Protein AF-0000000082640840 (afdb_homodimer)

Solvent-accessible surface area (backbone atoms only — not comparable to full-atom values): 5961 Å² total; per-residue (Å²): 129,78,68,73,78,62,64,50,73,48,48,26,43,86,88,34,68,31,76,83,71,36,53,76,47,76,53,81,56,31,34,36,43,34,37,57,66,65,51,77,84,67,39,42,60,32,39,38,44,67,86,128,78,67,74,78,61,63,48,74,47,48,27,44,87,88,34,67,32,75,83,70,36,51,74,46,76,54,82,55,32,34,37,44,35,36,58,66,65,49,77,84,68,40,42,59,33,40,38,43,68,86

Organism: Casuarius casuarius (NCBI:txid8787)

Secondary structure (DSSP, 8-state):
----PPPPEEEEETTEE-BTTBEEEE-SSEEEEEEET--GGG-EEEEEEE-/----PPPPEEEEETTEE-BTTBEEEE-SSEEEEEEET--GGG-EEEEEEE-

Structure (mmCIF, N/CA/C/O backbone):
data_AF-0000000082640840-model_v1
#
loop_
_entity.id
_entity.type
_entity.pdbx_description
1 polymer 'TITIN protein'
#
loop_
_atom_site.group_PDB
_atom_site.id
_atom_site.type_symbol
_atom_site.label_atom_id
_atom_site.label_alt_id
_atom_site.label_comp_id
_atom_site.label_asym_id
_atom_site.label_entity_id
_atom_site.label_seq_id
_atom_site.pdbx_PDB_ins_code
_atom_site.Cartn_x
_atom_site.Cartn_y
_atom_site.Cartn_z
_atom_site.occupancy
_atom_site.B_iso_or_equiv
_atom_site.auth_seq_id
_atom_site.auth_comp_id
_atom_site.auth_asym_id
_atom_site.auth_atom_id
_atom_site.pdbx_PDB_model_num
ATOM 1 N N . ILE A 1 1 ? 12.883 25.391 13.805 1 47.84 1 ILE A N 1
ATOM 2 C CA . ILE A 1 1 ? 11.562 24.953 13.344 1 47.84 1 ILE A CA 1
ATOM 3 C C . ILE A 1 1 ? 11.469 23.438 13.398 1 47.84 1 ILE A C 1
ATOM 5 O O . ILE A 1 1 ? 12.195 22.734 12.688 1 47.84 1 ILE A O 1
ATOM 9 N N . LYS A 1 2 ? 11.336 22.906 14.508 1 50.75 2 LYS A N 1
ATOM 10 C CA . LYS A 1 2 ? 11.273 21.453 14.656 1 50.75 2 LYS A CA 1
ATOM 11 C C . LYS A 1 2 ? 10.133 20.859 13.82 1 50.75 2 LYS A C 1
ATOM 13 O O . LYS A 1 2 ? 8.969 21.188 14.039 1 50.75 2 LYS A O 1
ATOM 18 N N . GLY A 1 3 ? 10.406 20.625 12.688 1 57.28 3 GLY A N 1
ATOM 19 C CA . GLY A 1 3 ? 9.312 20.156 11.844 1 57.28 3 GLY A CA 1
ATOM 20 C C . GLY A 1 3 ? 8.453 19.109 12.516 1 57.28 3 GLY A C 1
ATOM 21 O O . GLY A 1 3 ? 8.852 18.516 13.523 1 57.28 3 GLY A O 1
ATOM 22 N N . ARG A 1 4 ? 7.23 19.391 12.719 1 70.38 4 ARG A N 1
ATOM 23 C CA . ARG A 1 4 ? 6.312 18.406 13.289 1 70.38 4 ARG A CA 1
ATOM 24 C C . ARG A 1 4 ? 6.699 17 12.875 1 70.38 4 ARG A C 1
ATOM 26 O O . ARG A 1 4 ? 7.102 16.766 11.734 1 70.38 4 ARG A O 1
ATOM 33 N N . PRO A 1 5 ? 6.828 16.281 13.891 1 78.94 5 PRO A N 1
ATOM 34 C CA . PRO A 1 5 ? 7.137 14.891 13.586 1 78.94 5 PRO A CA 1
ATOM 35 C C . PRO A 1 5 ? 6.219 14.305 12.516 1 78.94 5 PRO A C 1
ATOM 37 O O . PRO A 1 5 ? 5.062 14.719 12.391 1 78.94 5 PRO A O 1
ATOM 40 N N . THR A 1 6 ? 6.723 13.5 11.547 1 83.38 6 THR A N 1
ATOM 41 C CA . THR A 1 6 ? 5.969 12.766 10.539 1 83.38 6 THR A CA 1
ATOM 42 C C . THR A 1 6 ? 4.957 11.828 11.188 1 83.38 6 THR A C 1
ATOM 44 O O . THR A 1 6 ? 5.273 11.148 12.172 1 83.38 6 THR A O 1
ATOM 47 N N . PRO A 1 7 ? 3.697 11.914 10.844 1 89.5 7 PRO A N 1
ATOM 48 C CA . PRO A 1 7 ? 2.701 10.992 11.398 1 89.5 7 PRO A CA 1
ATOM 49 C C . PRO A 1 7 ? 3.143 9.531 11.328 1 89.5 7 PRO A C 1
ATOM 51 O O . PRO A 1 7 ? 3.904 9.156 10.43 1 89.5 7 PRO A O 1
ATOM 54 N N . GLU A 1 8 ? 2.734 8.773 12.305 1 93.81 8 GLU A N 1
ATOM 55 C CA . GLU A 1 8 ? 2.979 7.34 12.273 1 93.81 8 GLU A CA 1
ATOM 56 C C . GLU A 1 8 ? 2.072 6.648 11.258 1 93.81 8 GLU A C 1
ATOM 58 O O . GLU A 1 8 ? 0.864 6.891 11.234 1 93.81 8 GLU A O 1
ATOM 63 N N . VAL A 1 9 ? 2.664 5.863 10.375 1 97 9 VAL A N 1
ATOM 64 C CA . VAL A 1 9 ? 1.932 5.141 9.336 1 97 9 VAL A CA 1
ATOM 65 C C . VAL A 1 9 ? 1.862 3.658 9.695 1 97 9 VAL A C 1
ATOM 67 O O . VAL A 1 9 ? 2.871 3.057 10.07 1 97 9 VAL A O 1
ATOM 70 N N . THR A 1 10 ? 0.675 3.061 9.617 1 97.31 10 THR A N 1
ATOM 71 C CA . THR A 1 10 ? 0.482 1.625 9.797 1 97.31 10 THR A CA 1
ATOM 72 C C . THR A 1 10 ? -0.383 1.056 8.672 1 97.31 10 THR A C 1
ATOM 74 O O . THR A 1 10 ? -1.156 1.783 8.047 1 97.31 10 THR A O 1
ATOM 77 N N . TRP A 1 11 ? -0.198 -0.215 8.414 1 98.25 11 TRP A N 1
ATOM 78 C CA . TRP A 1 11 ? -0.96 -0.926 7.395 1 98.25 11 TRP A CA 1
ATOM 79 C C . TRP A 1 11 ? -1.532 -2.227 7.949 1 98.25 11 TRP A C 1
ATOM 81 O O . TRP A 1 11 ? -0.86 -2.936 8.703 1 98.25 11 TRP A O 1
ATOM 91 N N . THR A 1 12 ? -2.717 -2.533 7.5 1 98.62 12 THR A N 1
ATOM 92 C CA . THR A 1 12 ? -3.293 -3.85 7.754 1 98.62 12 THR A CA 1
ATOM 93 C C . THR A 1 12 ? -3.832 -4.461 6.461 1 98.62 12 THR A C 1
ATOM 95 O O . THR A 1 12 ? -4.188 -3.74 5.527 1 98.62 12 THR A O 1
ATOM 98 N N . LYS A 1 13 ? -3.803 -5.707 6.387 1 98.06 13 LYS A N 1
ATOM 99 C CA . LYS A 1 13 ? -4.516 -6.551 5.43 1 98.06 13 LYS A CA 1
ATOM 100 C C . LYS A 1 13 ? -5.352 -7.605 6.145 1 98.06 13 LYS A C 1
ATOM 10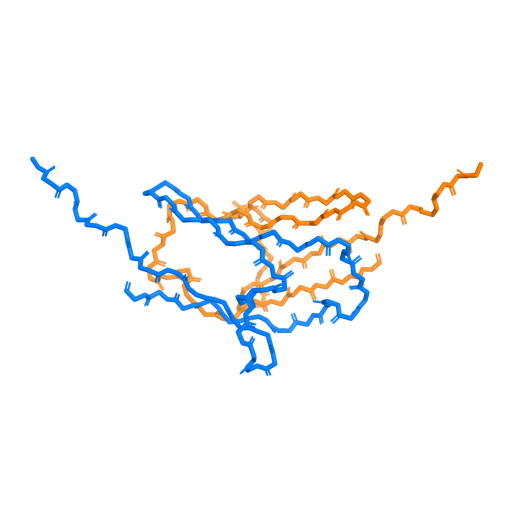2 O O . LYS A 1 13 ? -4.852 -8.312 7.027 1 98.06 13 LYS A O 1
ATOM 107 N N . ASP A 1 14 ? -6.617 -7.668 5.758 1 97 14 ASP A N 1
ATOM 108 C CA . ASP A 1 14 ? -7.543 -8.578 6.426 1 97 14 ASP A CA 1
ATOM 109 C C . ASP A 1 14 ? -7.527 -8.367 7.938 1 97 14 ASP A C 1
ATOM 111 O O . ASP A 1 14 ? -7.488 -9.336 8.703 1 97 14 ASP A O 1
ATOM 115 N N . ASP A 1 15 ? -7.438 -7.176 8.305 1 97 15 ASP A N 1
ATOM 116 C CA . ASP A 1 15 ? -7.484 -6.738 9.695 1 97 15 ASP A CA 1
ATOM 117 C C . ASP A 1 15 ? -6.266 -7.234 10.477 1 97 15 AS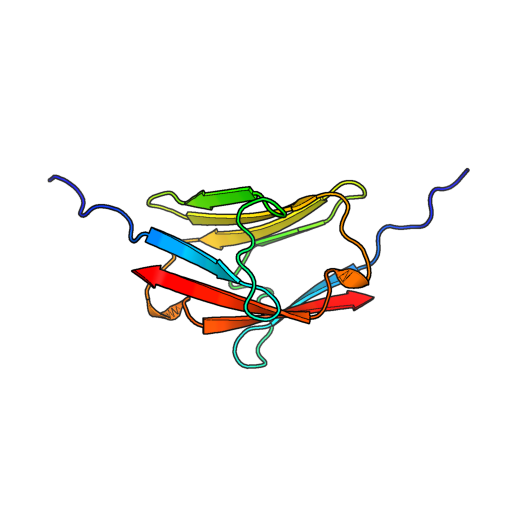P A C 1
ATOM 119 O O . ASP A 1 15 ? -6.266 -7.242 11.703 1 97 15 ASP A O 1
ATOM 123 N N . VAL A 1 16 ? -5.27 -7.695 9.75 1 97.69 16 VAL A N 1
ATOM 124 C CA . VAL A 1 16 ? -4.023 -8.156 10.359 1 97.69 16 VAL A CA 1
ATOM 125 C C . VAL A 1 16 ? -2.893 -7.191 10 1 97.69 16 VAL A C 1
ATOM 127 O O . VAL A 1 16 ? -2.74 -6.801 8.844 1 97.69 16 VAL A O 1
ATOM 130 N N . SER A 1 17 ? -2.09 -6.863 11.062 1 98.06 17 SER A N 1
ATOM 131 C CA . SER A 1 17 ? -0.959 -5.965 10.867 1 98.06 17 SER A CA 1
ATOM 132 C C . SER A 1 17 ? 0.026 -6.531 9.852 1 98.06 17 SER A C 1
ATOM 134 O O 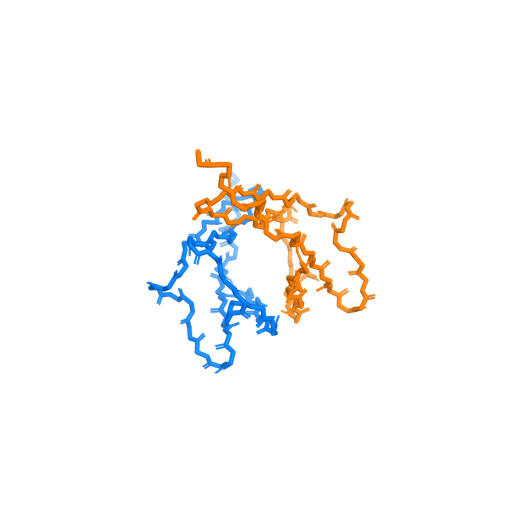. SER A 1 17 ? 0.327 -7.727 9.867 1 98.06 17 SER A O 1
ATOM 136 N N . LEU A 1 18 ? 0.523 -5.641 9.031 1 97.62 18 LEU A N 1
ATOM 137 C CA . LEU A 1 18 ? 1.509 -6.055 8.039 1 97.62 18 LEU A CA 1
ATOM 138 C C . LEU A 1 18 ? 2.92 -5.977 8.609 1 97.62 18 LEU A C 1
ATOM 140 O O . LEU A 1 18 ? 3.887 -6.344 7.934 1 97.62 18 LEU A O 1
ATOM 144 N N . LYS A 1 19 ? 2.787 -5.539 9.859 1 92.12 19 LYS A N 1
ATOM 145 C CA . LYS A 1 19 ? 4.078 -5.539 10.539 1 92.12 19 LYS A CA 1
ATOM 146 C C . LYS A 1 19 ? 4.676 -6.941 10.586 1 92.12 19 LYS A C 1
ATOM 148 O O . LYS A 1 19 ? 4.02 -7.891 11.023 1 92.12 19 LYS A O 1
ATOM 153 N N . GLY A 1 20 ? 5.641 -7.352 9.906 1 91.62 20 GLY A N 1
ATOM 154 C CA . GLY A 1 20 ? 6.25 -8.672 9.859 1 91.62 20 GLY A CA 1
ATOM 155 C C . GLY A 1 20 ? 6.156 -9.32 8.492 1 91.62 20 GLY A C 1
ATOM 156 O O . GLY A 1 20 ? 6.934 -10.219 8.172 1 91.62 20 GLY A O 1
ATOM 157 N N . ARG A 1 21 ? 5.121 -8.992 7.805 1 94.94 21 ARG A N 1
ATOM 158 C CA . ARG A 1 21 ? 4.938 -9.547 6.465 1 94.94 21 ARG A CA 1
ATOM 159 C C . ARG A 1 21 ? 5.527 -8.617 5.406 1 94.94 21 ARG A C 1
ATOM 161 O O . ARG A 1 21 ? 6.051 -9.086 4.391 1 94.94 21 ARG A O 1
ATOM 168 N N . ALA A 1 22 ? 5.395 -7.297 5.766 1 97.62 22 ALA A N 1
ATOM 169 C CA . ALA A 1 22 ? 5.832 -6.277 4.812 1 97.62 22 ALA A CA 1
ATOM 170 C C . ALA A 1 22 ? 6.754 -5.262 5.48 1 97.62 22 ALA A C 1
ATOM 172 O O . ALA A 1 22 ? 6.711 -5.082 6.699 1 97.62 22 ALA A O 1
ATOM 173 N N . SER A 1 23 ? 7.617 -4.66 4.688 1 97.44 23 SER A N 1
ATOM 174 C CA . SER A 1 23 ? 8.422 -3.541 5.164 1 97.44 23 SER A CA 1
ATOM 175 C C . SER A 1 23 ? 7.711 -2.213 4.953 1 97.44 23 SER A C 1
ATOM 177 O O . SER A 1 23 ? 7.172 -1.957 3.873 1 97.44 23 SER A O 1
ATOM 179 N N . ILE A 1 24 ? 7.695 -1.44 5.984 1 97.5 24 ILE A N 1
ATOM 180 C CA . ILE A 1 24 ? 7.102 -0.11 5.953 1 97.5 24 ILE A CA 1
ATOM 181 C C . ILE A 1 24 ? 8.156 0.936 6.309 1 97.5 24 ILE A C 1
ATOM 183 O O . ILE A 1 24 ? 8.844 0.811 7.324 1 97.5 24 ILE A O 1
ATOM 187 N N . GLU A 1 25 ? 8.312 1.861 5.406 1 96 25 GLU A N 1
ATOM 188 C CA . GLU A 1 25 ? 9.203 2.99 5.668 1 96 25 GLU A CA 1
ATOM 189 C C . GLU A 1 25 ? 8.453 4.316 5.562 1 96 25 GLU A C 1
ATOM 191 O O . GLU A 1 25 ? 7.684 4.527 4.621 1 96 25 GLU A O 1
ATOM 196 N N . ASN A 1 26 ? 8.68 5.133 6.555 1 95.38 26 ASN A N 1
ATOM 197 C CA . ASN A 1 26 ? 8.039 6.441 6.574 1 95.38 26 ASN A CA 1
ATOM 198 C C . ASN A 1 26 ? 9.039 7.555 6.863 1 95.38 26 ASN A C 1
ATOM 200 O O . ASN A 1 26 ? 9.82 7.461 7.812 1 95.38 26 ASN A O 1
ATOM 204 N N . THR A 1 27 ? 9.062 8.492 5.992 1 94.62 27 THR A N 1
ATOM 205 C CA . THR A 1 27 ? 9.875 9.695 6.188 1 94.62 27 THR A CA 1
ATOM 206 C C . THR A 1 27 ? 9.016 10.945 6.105 1 94.62 27 THR A C 1
ATOM 208 O O . THR A 1 27 ? 7.789 10.859 5.984 1 94.62 27 THR A O 1
ATOM 211 N N . ASP A 1 28 ? 9.586 12.078 6.238 1 92.31 28 ASP A N 1
ATOM 212 C CA . ASP A 1 28 ? 8.867 13.336 6.094 1 92.31 28 ASP A CA 1
ATOM 213 C C . ASP A 1 28 ? 8.383 13.531 4.66 1 92.31 28 ASP A C 1
ATOM 215 O O . ASP A 1 28 ? 7.438 14.281 4.414 1 92.31 28 ASP A O 1
ATOM 219 N N . SER A 1 29 ? 9.008 12.867 3.723 1 94.38 29 SER A N 1
ATOM 220 C CA . SER A 1 29 ? 8.742 13.156 2.318 1 94.38 29 SER A CA 1
ATOM 221 C C . SER A 1 29 ? 7.906 12.055 1.674 1 94.38 29 SER A C 1
ATOM 223 O O . SER A 1 29 ? 7.188 12.305 0.703 1 94.38 29 SER A O 1
ATOM 225 N N . PHE A 1 30 ? 8.062 10.836 2.229 1 96.06 30 PHE A N 1
ATOM 226 C CA . PHE A 1 30 ? 7.312 9.758 1.604 1 96.06 30 PHE A CA 1
ATOM 227 C C . PHE A 1 30 ? 7.059 8.625 2.598 1 96.06 30 PHE A C 1
ATOM 229 O O . PHE A 1 30 ? 7.691 8.57 3.654 1 96.06 30 PHE A O 1
ATOM 236 N N . THR A 1 31 ? 6.125 7.781 2.305 1 96.75 31 THR A N 1
ATOM 237 C CA . THR A 1 31 ? 5.953 6.469 2.92 1 96.75 31 THR A CA 1
ATOM 238 C C . THR A 1 31 ? 6.004 5.367 1.866 1 96.75 31 THR A C 1
ATOM 240 O O . THR A 1 31 ? 5.566 5.562 0.731 1 96.75 31 THR A O 1
ATOM 243 N N . LEU A 1 32 ? 6.578 4.219 2.242 1 97.69 32 LEU A N 1
ATOM 244 C CA . LEU A 1 32 ? 6.656 3.096 1.316 1 97.69 32 LEU A CA 1
ATOM 245 C C . LEU A 1 32 ? 6.164 1.812 1.979 1 97.69 32 LEU A C 1
ATOM 247 O O . LEU A 1 32 ? 6.438 1.573 3.158 1 97.69 32 LEU A O 1
ATOM 251 N N . LEU A 1 33 ? 5.398 1.082 1.164 1 98.56 33 LEU A N 1
ATOM 252 C CA . LEU A 1 33 ? 5.008 -0.29 1.473 1 98.56 33 LEU A CA 1
ATOM 253 C C . LEU A 1 33 ? 5.695 -1.275 0.535 1 98.56 33 LEU A C 1
ATOM 255 O O . LEU A 1 33 ? 5.543 -1.189 -0.685 1 98.56 33 LEU A O 1
ATOM 259 N N . ILE A 1 34 ? 6.531 -2.16 1.146 1 98.38 34 ILE A N 1
ATOM 260 C CA . ILE A 1 34 ? 7.242 -3.168 0.367 1 98.38 34 ILE A CA 1
ATOM 261 C C . ILE A 1 34 ? 6.695 -4.555 0.696 1 98.38 34 ILE A C 1
ATOM 263 O O . ILE A 1 34 ? 6.781 -5.008 1.84 1 98.38 34 ILE A O 1
ATOM 267 N N . VAL A 1 35 ? 6.105 -5.188 -0.266 1 97.94 35 VAL A N 1
ATOM 268 C CA . VAL A 1 35 ? 5.68 -6.574 -0.128 1 97.94 35 VAL A CA 1
ATOM 269 C C . VAL A 1 35 ? 6.641 -7.492 -0.881 1 97.94 35 VAL A C 1
ATOM 271 O O . VAL A 1 35 ? 6.664 -7.5 -2.113 1 97.94 35 VAL A O 1
ATOM 274 N N . THR A 1 36 ? 7.395 -8.25 -0.169 1 96.69 36 THR A N 1
ATOM 275 C CA . THR A 1 36 ? 8.367 -9.156 -0.754 1 96.69 36 THR A CA 1
ATOM 276 C C . THR A 1 36 ? 7.703 -10.461 -1.188 1 96.69 36 THR A C 1
ATOM 278 O O . THR A 1 36 ? 6.719 -10.891 -0.582 1 96.69 36 THR A O 1
ATOM 281 N N . GLU A 1 37 ? 8.219 -11.117 -2.223 1 94.56 37 GLU A N 1
ATOM 282 C CA . GLU A 1 37 ? 7.684 -12.359 -2.768 1 94.56 37 GLU A CA 1
ATOM 283 C C . GLU A 1 37 ? 6.172 -12.266 -2.959 1 94.56 37 GLU A C 1
ATOM 285 O O . GLU A 1 37 ? 5.426 -13.133 -2.492 1 94.56 37 GLU A O 1
ATOM 290 N N . CYS A 1 38 ? 5.82 -11.281 -3.553 1 94.62 38 CYS A N 1
ATOM 291 C CA . CYS A 1 38 ? 4.414 -10.961 -3.758 1 94.62 38 CYS A CA 1
ATOM 292 C C . CYS A 1 38 ? 3.727 -12.023 -4.598 1 94.62 38 CYS A C 1
ATOM 294 O O . CYS A 1 38 ? 4.246 -12.43 -5.641 1 94.62 38 CYS A O 1
ATOM 296 N N . THR A 1 39 ? 2.592 -12.555 -4.184 1 93.88 39 THR A N 1
ATOM 297 C CA . THR A 1 39 ? 1.788 -13.57 -4.863 1 93.88 39 THR A CA 1
ATOM 298 C C . THR A 1 39 ? 0.323 -13.148 -4.918 1 93.88 39 THR A C 1
ATOM 300 O O . THR A 1 39 ? -0.041 -12.078 -4.422 1 93.88 39 THR A O 1
ATOM 303 N N . ARG A 1 40 ? -0.47 -14.023 -5.496 1 94 40 ARG A N 1
ATOM 304 C CA . ARG A 1 40 ? -1.9 -13.758 -5.613 1 94 40 ARG A CA 1
ATOM 305 C C . ARG A 1 40 ? -2.551 -13.641 -4.238 1 94 40 ARG A C 1
ATOM 307 O O . ARG A 1 40 ? -3.562 -12.961 -4.078 1 94 40 ARG A O 1
ATOM 314 N N . TYR A 1 41 ? -1.903 -14.203 -3.258 1 94.81 41 TYR A N 1
ATOM 315 C CA . TYR A 1 41 ? -2.455 -14.148 -1.909 1 94.81 41 TYR A CA 1
ATOM 316 C C . TYR A 1 41 ? -2.244 -12.773 -1.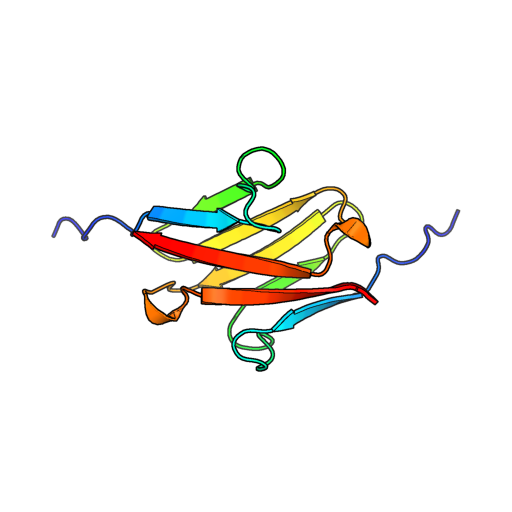288 1 94.81 41 TYR A C 1
ATOM 318 O O . TYR A 1 41 ? -2.877 -12.438 -0.287 1 94.81 41 TYR A O 1
ATOM 326 N N . ASP A 1 42 ? -1.385 -12.031 -1.947 1 96.94 42 ASP A N 1
ATOM 327 C CA . ASP A 1 42 ? -1.133 -10.68 -1.455 1 96.94 42 ASP A CA 1
ATOM 328 C C . ASP A 1 42 ? -2.139 -9.695 -2.035 1 96.94 42 ASP A C 1
ATOM 330 O O . ASP A 1 42 ? -2.264 -8.57 -1.544 1 96.94 42 ASP A O 1
ATOM 334 N N . ALA A 1 43 ? -2.889 -10.07 -3.078 1 97.56 43 ALA A N 1
ATOM 335 C CA . ALA A 1 43 ? -3.924 -9.195 -3.633 1 97.56 43 ALA A CA 1
ATOM 336 C C . 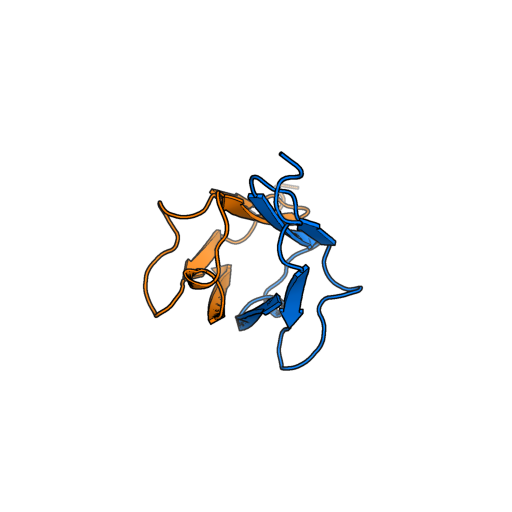ALA A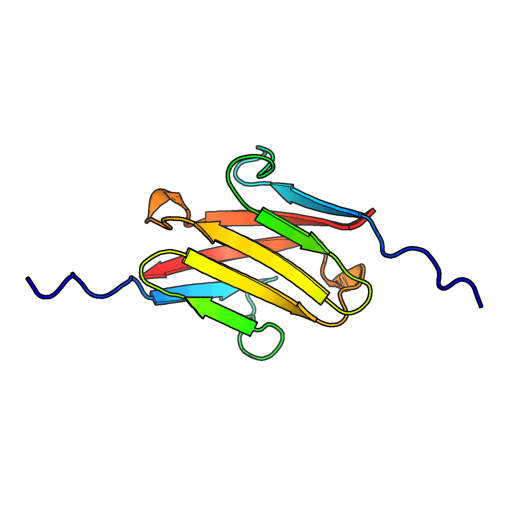 1 43 ? -5.059 -8.984 -2.635 1 97.56 43 ALA A C 1
ATOM 338 O O . ALA A 1 43 ? -5.316 -9.844 -1.789 1 97.56 43 ALA A O 1
ATOM 339 N N . GLY A 1 44 ? -5.629 -7.816 -2.727 1 98.06 44 GLY A N 1
ATOM 340 C CA . GLY A 1 44 ? -6.773 -7.562 -1.865 1 98.06 44 GLY A CA 1
ATOM 341 C C . GLY A 1 44 ? -6.738 -6.191 -1.218 1 98.06 44 GLY A C 1
ATOM 342 O O . GLY A 1 44 ? -6.129 -5.262 -1.75 1 98.06 44 GLY A O 1
ATOM 343 N N . LYS A 1 45 ? -7.488 -6.066 -0.066 1 98.81 45 LYS A N 1
ATOM 344 C CA . LYS A 1 45 ? -7.727 -4.789 0.598 1 98.81 45 LYS A CA 1
ATOM 345 C C . LYS A 1 45 ? -6.664 -4.512 1.659 1 98.81 45 LYS A C 1
ATOM 347 O O . LYS A 1 45 ? -6.406 -5.355 2.52 1 98.81 45 LYS A O 1
ATOM 352 N N . TYR A 1 46 ? -6.074 -3.418 1.584 1 98.62 46 TYR A N 1
ATOM 353 C CA . TYR A 1 46 ? -5.141 -2.875 2.566 1 98.62 46 TYR A CA 1
ATOM 354 C C . TYR A 1 46 ? -5.695 -1.602 3.197 1 98.62 46 TYR A C 1
ATOM 356 O O . TYR A 1 46 ? -6.289 -0.77 2.508 1 98.62 46 TYR A O 1
ATOM 364 N N . ILE A 1 47 ? -5.434 -1.391 4.52 1 98.81 47 ILE A N 1
ATOM 365 C CA . ILE A 1 47 ? -5.84 -0.163 5.191 1 98.81 47 ILE A CA 1
ATOM 366 C C . ILE A 1 47 ? -4.609 0.577 5.707 1 98.81 47 ILE A C 1
ATOM 368 O O . ILE A 1 47 ? -3.855 0.046 6.527 1 98.81 47 ILE A O 1
ATOM 372 N N . MET A 1 48 ? -4.375 1.775 5.203 1 98.44 48 MET A N 1
ATOM 373 C CA . MET A 1 48 ? -3.328 2.639 5.738 1 98.44 48 MET A CA 1
ATOM 374 C C . MET A 1 48 ? -3.891 3.596 6.781 1 98.44 48 MET A C 1
ATOM 376 O O . MET A 1 48 ? -4.883 4.285 6.527 1 98.44 48 MET A O 1
ATOM 380 N N . THR A 1 49 ? -3.303 3.604 7.922 1 98.12 49 THR A N 1
ATOM 381 C CA . THR A 1 49 ? -3.684 4.523 8.984 1 98.12 49 THR A CA 1
ATOM 382 C C . THR A 1 49 ? -2.539 5.484 9.305 1 98.12 49 THR A C 1
ATOM 384 O O . THR A 1 49 ? -1.378 5.074 9.359 1 98.12 49 THR A O 1
ATOM 387 N N . LEU A 1 50 ? -2.953 6.711 9.516 1 95.56 50 LEU A N 1
ATOM 388 C CA . LEU A 1 50 ? -2.01 7.734 9.945 1 95.56 50 LEU A CA 1
ATOM 389 C C . LEU A 1 50 ? -2.379 8.273 11.32 1 95.56 50 LEU A C 1
ATOM 391 O O . LEU A 1 50 ? -3.553 8.531 11.594 1 95.56 50 LEU A O 1
ATOM 395 N N . GLU A 1 51 ? -1.409 8.203 12.164 1 91 51 GLU A N 1
ATOM 396 C CA . GLU A 1 51 ? -1.617 8.758 13.5 1 91 51 GLU A CA 1
ATOM 397 C C . GLU A 1 51 ? -0.637 9.891 13.789 1 91 51 GLU A C 1
ATOM 399 O O . GLU A 1 51 ? 0.539 9.812 13.422 1 91 51 GLU A O 1
ATOM 404 N N . ILE B 1 1 ? 15.336 -20.875 -18.641 1 47.81 1 ILE B N 1
ATOM 405 C CA . ILE B 1 1 ? 14.156 -20.891 -17.781 1 47.81 1 ILE B CA 1
ATOM 406 C C . ILE B 1 1 ? 13.531 -19.5 -17.766 1 47.81 1 ILE B C 1
ATOM 408 O O . ILE B 1 1 ? 14.148 -18.531 -17.281 1 47.81 1 ILE B O 1
ATOM 412 N N . LYS B 1 2 ? 12.859 -19.141 -18.734 1 50.91 2 LYS B N 1
ATOM 413 C CA . LYS B 1 2 ? 12.25 -17.812 -18.812 1 50.91 2 LYS B CA 1
ATOM 414 C C . LYS B 1 2 ? 11.305 -17.578 -17.641 1 50.91 2 LYS B C 1
ATOM 416 O O . LYS B 1 2 ? 10.312 -18.297 -17.469 1 50.91 2 LYS B O 1
ATOM 421 N N . GLY B 1 3 ? 11.828 -17.203 -16.641 1 57.47 3 GLY B N 1
ATOM 422 C CA . GLY B 1 3 ? 10.961 -17.062 -15.477 1 57.47 3 GLY B CA 1
ATOM 423 C C . GLY B 1 3 ? 9.641 -16.391 -15.789 1 57.47 3 GLY B C 1
ATOM 424 O O . GLY B 1 3 ? 9.492 -15.742 -16.828 1 57.47 3 GLY B O 1
ATOM 425 N N . ARG B 1 4 ? 8.57 -17.078 -15.648 1 71.12 4 ARG B N 1
ATOM 426 C CA . ARG B 1 4 ? 7.25 -16.484 -15.844 1 71.12 4 ARG B CA 1
ATOM 427 C C . ARG B 1 4 ? 7.266 -15 -15.484 1 71.12 4 ARG B C 1
ATOM 429 O O . ARG B 1 4 ? 7.914 -14.594 -14.508 1 71.12 4 ARG B O 1
ATOM 436 N N . PRO B 1 5 ? 6.844 -14.336 -16.438 1 79.62 5 PRO B N 1
ATOM 437 C CA . PRO B 1 5 ? 6.77 -12.906 -16.156 1 79.62 5 PRO B CA 1
ATOM 438 C C . PRO B 1 5 ? 6.098 -12.602 -14.812 1 79.62 5 PRO B C 1
ATOM 440 O O . PRO B 1 5 ? 5.227 -13.352 -14.367 1 79.62 5 PRO B O 1
ATOM 443 N N . THR B 1 6 ? 6.59 -11.648 -14 1 83.5 6 THR B N 1
ATOM 444 C CA . THR B 1 6 ? 5.996 -11.148 -12.766 1 83.5 6 THR B CA 1
ATOM 445 C C . THR B 1 6 ? 4.594 -10.602 -13.023 1 83.5 6 THR B C 1
ATOM 447 O O . THR B 1 6 ? 4.371 -9.891 -14 1 83.5 6 THR B O 1
ATOM 450 N N . PRO B 1 7 ? 3.584 -11.078 -12.328 1 89.38 7 PRO B N 1
ATOM 451 C CA . PRO B 1 7 ? 2.23 -10.539 -12.492 1 89.38 7 PRO B CA 1
ATOM 452 C C . PRO B 1 7 ? 2.193 -9.016 -12.461 1 89.38 7 PRO B C 1
ATOM 454 O O . PRO B 1 7 ? 3.045 -8.383 -11.828 1 89.38 7 PRO B O 1
ATOM 457 N N . GLU B 1 8 ? 1.28 -8.477 -13.203 1 93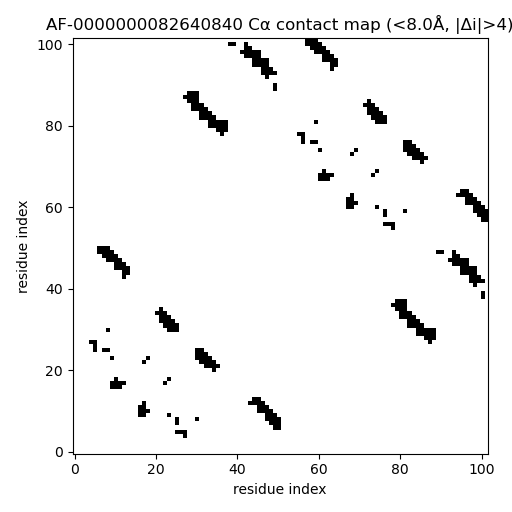.88 8 GLU B N 1
ATOM 458 C CA . GLU B 1 8 ? 1.066 -7.035 -13.164 1 93.88 8 GLU B CA 1
ATOM 459 C C . GLU B 1 8 ? 0.371 -6.621 -11.867 1 93.88 8 GLU B C 1
ATOM 461 O O . GLU B 1 8 ? -0.637 -7.215 -11.477 1 93.88 8 GLU B O 1
ATOM 466 N N . VAL B 1 9 ? 0.945 -5.672 -11.172 1 97.06 9 VAL B N 1
ATOM 467 C CA . VAL B 1 9 ? 0.396 -5.16 -9.914 1 97.06 9 VAL B CA 1
ATOM 468 C C . VAL B 1 9 ? -0.229 -3.787 -10.148 1 97.06 9 VAL B C 1
ATOM 470 O O . VAL B 1 9 ? 0.376 -2.922 -10.789 1 97.06 9 VAL B O 1
ATOM 473 N N . THR B 1 10 ? -1.449 -3.574 -9.672 1 97.38 10 THR B N 1
ATOM 474 C CA . THR B 1 10 ? -2.115 -2.275 -9.695 1 97.38 10 THR B CA 1
ATOM 475 C C . THR B 1 10 ? -2.713 -1.942 -8.336 1 97.38 10 THR B C 1
ATOM 477 O O . THR B 1 10 ? -2.99 -2.84 -7.535 1 97.38 10 THR B O 1
ATOM 480 N N . TRP B 1 11 ? -2.85 -0.668 -8.078 1 98.25 11 TRP B N 1
ATOM 481 C CA . TRP B 1 11 ? -3.432 -0.172 -6.836 1 98.25 11 TRP B CA 1
ATOM 482 C C . TRP B 1 11 ? -4.516 0.863 -7.117 1 98.25 11 TRP B C 1
ATOM 484 O O . TRP B 1 11 ? -4.363 1.704 -8.008 1 98.25 11 TRP B O 1
ATOM 494 N N . THR B 1 12 ? -5.531 0.822 -6.316 1 98.69 12 THR B N 1
ATOM 495 C CA . THR B 1 12 ? -6.531 1.883 -6.312 1 98.69 12 THR B CA 1
ATOM 496 C C . THR B 1 12 ? -6.812 2.357 -4.891 1 98.69 12 THR B C 1
ATOM 498 O O . THR B 1 12 ? -6.617 1.608 -3.93 1 98.69 12 THR B O 1
ATOM 501 N N . LYS B 1 13 ? -7.145 3.551 -4.758 1 98.19 13 LYS B N 1
ATOM 502 C CA . LYS B 1 13 ? -7.754 4.172 -3.586 1 98.19 13 LYS B CA 1
ATOM 503 C C . LYS B 1 13 ? -9.055 4.879 -3.951 1 98.19 13 LYS B C 1
ATOM 505 O O . LYS B 1 13 ? -9.094 5.66 -4.906 1 98.19 13 LYS B O 1
ATOM 510 N N . ASP B 1 14 ? -10.109 4.566 -3.182 1 97.12 14 ASP B N 1
ATOM 511 C CA . ASP B 1 14 ? -11.43 5.109 -3.477 1 97.12 14 ASP B CA 1
ATOM 512 C C . ASP B 1 14 ? -11.812 4.852 -4.934 1 97.12 14 ASP B C 1
ATOM 514 O O . ASP B 1 14 ? -12.32 5.746 -5.613 1 97.12 14 ASP B O 1
ATOM 518 N N . ASP B 1 15 ? -11.461 3.736 -5.395 1 97.19 15 ASP B N 1
ATOM 519 C CA . ASP B 1 15 ? -11.797 3.242 -6.727 1 97.19 15 ASP B CA 1
ATOM 520 C C . ASP B 1 15 ? -11.086 4.059 -7.805 1 97.19 15 ASP B C 1
ATOM 522 O O . ASP B 1 15 ? -11.477 4.012 -8.977 1 97.19 15 ASP B O 1
ATOM 526 N N . VAL B 1 16 ? -10.117 4.828 -7.395 1 97.81 16 VAL B N 1
ATOM 527 C CA . VAL B 1 16 ? -9.328 5.625 -8.328 1 97.81 16 VAL B CA 1
ATOM 528 C C . VAL B 1 16 ? -7.902 5.078 -8.398 1 97.81 16 VAL B C 1
ATOM 530 O O . VAL B 1 16 ? -7.281 4.809 -7.363 1 97.81 16 VAL B O 1
ATOM 533 N N . SER B 1 17 ? -7.41 4.953 -9.68 1 98.19 17 SER B N 1
ATOM 534 C CA . SER B 1 17 ? -6.051 4.457 -9.891 1 98.19 17 SER B CA 1
ATOM 535 C C . SER B 1 17 ? -5.023 5.352 -9.203 1 98.19 17 SER B C 1
ATOM 537 O O . SER B 1 17 ? -5.129 6.578 -9.258 1 98.19 17 SER B O 1
ATOM 539 N N . LEU B 1 18 ? -4.051 4.691 -8.633 1 97.75 18 LEU B N 1
ATOM 540 C CA . LEU B 1 18 ? -2.986 5.438 -7.973 1 97.75 18 LEU B CA 1
ATOM 541 C C . LEU B 1 18 ? -1.869 5.773 -8.953 1 97.75 18 LEU B C 1
ATOM 543 O O . LEU B 1 18 ? -0.901 6.445 -8.594 1 97.75 18 LEU B O 1
ATOM 547 N N . LYS B 1 19 ? -2.266 5.266 -10.133 1 92.38 19 LYS B N 1
ATOM 548 C CA . LYS B 1 19 ? -1.317 5.641 -11.18 1 92.38 19 LYS B CA 1
ATOM 549 C C . LYS B 1 19 ? -1.225 7.156 -11.328 1 92.38 19 LYS B C 1
ATOM 551 O O . LYS B 1 19 ? -2.242 7.832 -11.492 1 92.38 19 LYS B O 1
ATOM 556 N N . GLY B 1 20 ? -0.299 7.883 -10.938 1 92 20 GLY B N 1
ATOM 557 C CA . GLY B 1 20 ? -0.148 9.328 -11 1 92 20 GLY B CA 1
ATOM 558 C C . GLY B 1 20 ? 0.004 9.969 -9.633 1 92 20 GLY B C 1
ATOM 559 O O . GLY B 1 20 ? 0.517 11.086 -9.523 1 92 20 GLY B O 1
ATOM 560 N N . ARG B 1 21 ? -0.584 9.367 -8.688 1 95.38 21 ARG B N 1
ATOM 561 C CA . ARG B 1 21 ? -0.496 9.891 -7.328 1 95.38 21 ARG B CA 1
ATOM 562 C C . ARG B 1 21 ? 0.652 9.234 -6.566 1 95.38 21 ARG B C 1
ATOM 564 O O . ARG B 1 21 ? 1.303 9.883 -5.742 1 95.38 21 ARG B O 1
ATOM 571 N N . ALA B 1 22 ? 0.833 7.914 -6.941 1 97.69 22 ALA B N 1
ATOM 572 C CA . ALA B 1 22 ? 1.838 7.125 -6.234 1 97.69 22 ALA B CA 1
ATOM 573 C C . ALA B 1 22 ? 2.766 6.41 -7.211 1 97.69 22 ALA B C 1
ATOM 575 O O . ALA B 1 22 ? 2.398 6.176 -8.367 1 97.69 22 ALA B O 1
ATOM 576 N N . SER B 1 23 ? 3.98 6.137 -6.766 1 97.56 23 SER B N 1
ATOM 577 C CA . SER B 1 23 ? 4.895 5.297 -7.531 1 97.56 23 SER B CA 1
ATOM 578 C C . SER B 1 23 ? 4.723 3.822 -7.176 1 97.56 23 SER B C 1
ATOM 580 O O . SER B 1 23 ? 4.66 3.467 -6 1 97.56 23 SER B O 1
ATOM 582 N N . ILE B 1 24 ? 4.609 3.041 -8.203 1 97.56 24 ILE B N 1
ATOM 583 C CA . ILE B 1 24 ? 4.484 1.595 -8.055 1 97.56 24 ILE B CA 1
ATOM 584 C C . ILE B 1 24 ? 5.633 0.901 -8.781 1 97.56 24 ILE B C 1
ATOM 586 O O . ILE B 1 24 ? 5.898 1.186 -9.953 1 97.56 24 ILE B O 1
ATOM 590 N N . GLU B 1 25 ? 6.34 0.114 -8.016 1 96 25 GLU B N 1
ATOM 591 C CA . GLU B 1 25 ? 7.398 -0.7 -8.602 1 96 25 GLU B CA 1
ATOM 592 C C . GLU B 1 25 ? 7.18 -2.184 -8.32 1 96 25 GLU B C 1
ATOM 594 O O . GLU B 1 25 ? 6.855 -2.564 -7.195 1 96 25 GLU B O 1
ATOM 599 N N . ASN B 1 26 ? 7.312 -2.947 -9.383 1 95.31 26 ASN B N 1
ATOM 600 C CA . ASN B 1 26 ? 7.145 -4.391 -9.25 1 95.31 26 ASN B CA 1
ATOM 601 C C . ASN B 1 26 ? 8.305 -5.148 -9.891 1 95.31 26 ASN B C 1
ATOM 603 O O . ASN B 1 26 ? 8.68 -4.867 -11.031 1 95.31 26 ASN B O 1
ATOM 607 N N . THR B 1 27 ? 8.891 -5.996 -9.102 1 94.56 27 THR B N 1
ATOM 608 C CA . THR B 1 27 ? 9.922 -6.891 -9.609 1 94.56 27 THR B CA 1
ATOM 609 C C . THR B 1 27 ? 9.555 -8.344 -9.328 1 94.56 27 THR B C 1
ATOM 611 O O . THR B 1 27 ? 8.461 -8.633 -8.852 1 94.56 27 THR B O 1
ATOM 614 N N . ASP B 1 28 ? 10.367 -9.242 -9.695 1 92.25 28 ASP B N 1
ATOM 615 C CA . ASP B 1 28 ? 10.133 -10.656 -9.406 1 92.25 28 ASP B CA 1
ATOM 616 C C . ASP B 1 28 ? 10.195 -10.93 -7.906 1 92.25 28 ASP B C 1
ATOM 618 O O . ASP B 1 28 ? 9.641 -11.914 -7.422 1 92.25 28 ASP B O 1
ATOM 622 N N . SER B 1 29 ? 10.852 -10.078 -7.172 1 94.25 29 SER B N 1
ATOM 623 C CA . SER B 1 29 ? 11.133 -10.375 -5.77 1 94.25 29 SER B CA 1
ATOM 624 C C . SER B 1 29 ? 10.242 -9.547 -4.844 1 94.25 29 SER B C 1
ATOM 626 O O . SER B 1 29 ? 9.961 -9.961 -3.717 1 94.25 29 SER B O 1
ATOM 628 N N . PHE B 1 30 ? 9.852 -8.352 -5.355 1 96.06 30 PHE B N 1
ATOM 629 C CA . PHE B 1 30 ? 9.047 -7.523 -4.473 1 96.06 30 PHE B CA 1
ATOM 630 C C . PHE B 1 30 ? 8.164 -6.574 -5.277 1 96.06 30 PHE B C 1
ATOM 632 O O . PHE B 1 30 ? 8.383 -6.379 -6.477 1 96.06 30 PHE B O 1
ATOM 639 N N . THR B 1 31 ? 7.152 -6.027 -4.68 1 96.81 31 THR B N 1
ATOM 640 C CA . THR B 1 31 ? 6.406 -4.863 -5.145 1 96.81 31 THR B CA 1
ATOM 641 C C . THR B 1 31 ? 6.457 -3.738 -4.113 1 96.81 31 THR B C 1
ATOM 643 O O . THR B 1 31 ? 6.488 -3.996 -2.908 1 96.81 31 THR B O 1
ATOM 646 N N . LEU B 1 32 ? 6.504 -2.494 -4.605 1 97.69 32 LEU B N 1
ATOM 647 C CA . LEU B 1 32 ? 6.539 -1.336 -3.721 1 97.69 32 LEU B CA 1
ATOM 648 C C . LEU B 1 32 ? 5.473 -0.319 -4.109 1 97.69 32 LEU B C 1
ATOM 650 O O . LEU B 1 32 ? 5.238 -0.084 -5.297 1 97.69 32 LEU B O 1
ATOM 654 N N . LEU B 1 33 ? 4.852 0.188 -3.039 1 98.56 33 LEU B N 1
ATOM 655 C CA . LEU B 1 33 ? 3.984 1.356 -3.137 1 98.56 33 LEU B CA 1
ATOM 656 C C . LEU B 1 33 ? 4.598 2.551 -2.414 1 98.56 33 LEU B C 1
ATOM 658 O O . LEU B 1 33 ? 4.867 2.484 -1.213 1 98.56 33 LEU B O 1
ATOM 662 N N . ILE B 1 34 ? 4.887 3.619 -3.201 1 98.38 34 ILE B N 1
ATOM 663 C CA . ILE B 1 34 ? 5.469 4.828 -2.635 1 98.38 34 ILE B CA 1
ATOM 664 C C . ILE B 1 34 ? 4.453 5.969 -2.701 1 98.38 34 ILE B C 1
ATOM 666 O O . ILE B 1 34 ? 4.031 6.367 -3.789 1 98.38 34 ILE B O 1
ATOM 670 N N . VAL B 1 35 ? 4.047 6.449 -1.571 1 97.94 35 VAL B N 1
ATOM 671 C CA . VAL B 1 35 ? 3.205 7.637 -1.495 1 97.94 35 VAL B CA 1
ATOM 672 C C . VAL B 1 35 ? 4.039 8.836 -1.04 1 97.94 35 VAL B C 1
ATOM 674 O O . VAL B 1 35 ? 4.445 8.906 0.122 1 97.94 35 VAL B O 1
ATOM 677 N N . THR B 1 36 ? 4.258 9.742 -1.921 1 96.81 36 THR B N 1
ATOM 678 C CA . THR B 1 36 ? 5.043 10.938 -1.626 1 96.81 36 THR B CA 1
ATOM 679 C C . THR B 1 36 ? 4.18 12 -0.945 1 96.81 36 THR B C 1
ATOM 681 O O . THR B 1 36 ? 2.979 12.078 -1.197 1 96.81 36 THR B O 1
ATOM 684 N N . GLU B 1 37 ? 4.766 12.828 -0.089 1 94.69 37 GLU B N 1
ATOM 685 C CA . GLU B 1 37 ? 4.066 13.875 0.657 1 94.69 37 GLU B CA 1
ATOM 686 C C . GLU B 1 37 ? 2.791 13.336 1.298 1 94.69 37 GLU B C 1
ATOM 688 O O . GLU B 1 37 ? 1.714 13.906 1.127 1 94.69 37 GLU B O 1
ATOM 693 N N . CYS B 1 38 ? 2.963 12.312 1.936 1 94.69 38 CYS B N 1
ATOM 694 C CA . CYS B 1 38 ? 1.858 11.586 2.551 1 94.69 38 CYS B CA 1
ATOM 695 C C . CYS B 1 38 ? 1.17 12.438 3.609 1 94.69 38 CYS B C 1
ATOM 697 O O . CYS B 1 38 ? 1.833 13.039 4.457 1 94.69 38 CYS B O 1
ATOM 699 N N . THR B 1 39 ? -0.149 12.562 3.586 1 93.94 39 THR B N 1
ATOM 700 C CA . THR B 1 39 ? -0.97 13.32 4.527 1 93.94 39 THR B CA 1
ATOM 701 C C . THR B 1 39 ? -2.139 12.477 5.023 1 93.94 39 THR B C 1
ATOM 703 O O . THR B 1 39 ? -2.291 11.32 4.625 1 93.94 39 THR B O 1
ATOM 706 N N . ARG B 1 40 ? -2.93 13.094 5.867 1 93.88 40 ARG B N 1
ATOM 707 C CA . ARG B 1 40 ? -4.094 12.406 6.418 1 93.88 40 ARG B CA 1
ATOM 708 C C . ARG B 1 40 ? -5.078 12.023 5.316 1 93.88 40 ARG B C 1
ATOM 710 O O . ARG B 1 40 ? -5.832 11.062 5.457 1 93.88 40 ARG B O 1
ATOM 717 N N . TYR B 1 41 ? -4.98 12.703 4.211 1 94.88 41 TYR B N 1
ATOM 718 C CA . TYR B 1 41 ? -5.887 12.414 3.104 1 94.88 41 TYR B CA 1
ATOM 719 C C . TYR B 1 41 ? -5.469 11.133 2.383 1 94.88 41 TYR B C 1
ATOM 721 O O . TYR B 1 41 ? -6.25 10.562 1.618 1 94.88 41 TYR B O 1
ATOM 729 N N . ASP B 1 42 ? -4.27 10.727 2.693 1 97 42 ASP B N 1
ATOM 730 C CA . ASP B 1 42 ? -3.783 9.492 2.084 1 97 42 ASP B CA 1
ATOM 731 C C . ASP B 1 42 ? -4.203 8.273 2.902 1 97 42 ASP B C 1
ATOM 733 O O . ASP B 1 42 ? -4.125 7.141 2.422 1 97 42 ASP B O 1
ATOM 737 N N . ALA B 1 43 ? -4.672 8.453 4.148 1 97.56 43 ALA B N 1
ATOM 738 C CA . ALA B 1 43 ? -5.16 7.336 4.957 1 97.56 43 ALA B CA 1
ATOM 739 C C . ALA B 1 43 ? -6.426 6.734 4.359 1 97.56 43 ALA B C 1
ATOM 741 O O . ALA B 1 43 ? -7.184 7.422 3.67 1 97.56 43 ALA B O 1
ATOM 742 N N . GLY B 1 44 ? -6.559 5.469 4.562 1 98.12 44 GLY B N 1
ATOM 743 C CA . GLY B 1 44 ? -7.777 4.828 4.094 1 98.12 44 GLY B CA 1
ATOM 744 C C . GLY B 1 44 ? -7.527 3.5 3.406 1 98.12 44 GLY B C 1
ATOM 745 O O . GLY B 1 44 ? -6.523 2.834 3.676 1 98.12 44 GLY B O 1
ATOM 746 N N . LYS B 1 45 ? -8.523 3.08 2.545 1 98.81 45 LYS B N 1
ATOM 747 C CA . LYS B 1 45 ? -8.555 1.757 1.93 1 98.81 45 LYS B CA 1
ATOM 748 C C . LYS B 1 45 ? -7.855 1.768 0.572 1 98.81 45 LYS B C 1
ATOM 750 O O . LYS B 1 45 ? -8.156 2.604 -0.281 1 98.81 45 LYS B O 1
ATOM 755 N N . TYR B 1 46 ? -6.969 0.911 0.395 1 98.62 46 TYR B N 1
ATOM 756 C CA . TYR B 1 46 ? -6.281 0.633 -0.861 1 98.62 46 TYR B CA 1
ATOM 757 C C . TYR B 1 46 ? -6.586 -0.777 -1.35 1 98.62 46 TYR B C 1
ATOM 759 O O . TYR B 1 46 ? -6.652 -1.717 -0.553 1 98.62 46 TYR B O 1
ATOM 767 N N . ILE B 1 47 ? -6.703 -0.949 -2.699 1 98.75 47 ILE B N 1
ATOM 768 C CA . ILE B 1 47 ? -6.902 -2.275 -3.273 1 98.75 47 ILE B CA 1
ATOM 769 C C . ILE B 1 47 ? -5.73 -2.625 -4.188 1 98.75 47 ILE B C 1
ATOM 771 O O . ILE B 1 47 ? -5.473 -1.928 -5.168 1 98.75 47 ILE B O 1
ATOM 775 N N . MET B 1 48 ? -4.996 -3.689 -3.826 1 98.44 48 MET B N 1
ATOM 776 C CA . MET B 1 48 ? -3.959 -4.215 -4.707 1 98.44 48 MET B CA 1
ATOM 777 C C . MET B 1 48 ? -4.5 -5.352 -5.57 1 98.44 48 MET B C 1
ATOM 779 O O . MET B 1 48 ? -5.098 -6.297 -5.055 1 98.44 48 MET B O 1
ATOM 783 N N . THR B 1 49 ? -4.336 -5.223 -6.844 1 98.19 49 THR B N 1
ATOM 784 C CA . THR B 1 49 ? -4.73 -6.266 -7.781 1 98.19 49 THR B CA 1
ATOM 785 C C . THR B 1 49 ? -3.51 -6.84 -8.492 1 98.19 49 THR B C 1
ATOM 787 O O . THR B 1 49 ? -2.605 -6.102 -8.891 1 98.19 49 THR B O 1
ATOM 790 N N . LEU B 1 50 ? -3.553 -8.156 -8.617 1 95.69 50 LEU B N 1
ATOM 791 C CA . LEU B 1 50 ? -2.527 -8.867 -9.375 1 95.69 50 LEU B CA 1
ATOM 792 C C . LEU B 1 50 ? -3.131 -9.555 -10.594 1 95.69 50 LEU B C 1
ATOM 794 O O . LEU B 1 50 ? -4.176 -10.203 -10.492 1 95.69 50 LEU B O 1
ATOM 798 N N . GLU B 1 51 ? -2.578 -9.211 -11.711 1 91.12 51 GLU B N 1
ATOM 799 C CA . GLU B 1 51 ? -3.02 -9.867 -12.938 1 91.12 51 GLU B CA 1
ATOM 800 C C . GLU B 1 51 ? -1.878 -10.633 -13.594 1 91.12 51 GLU B C 1
ATOM 8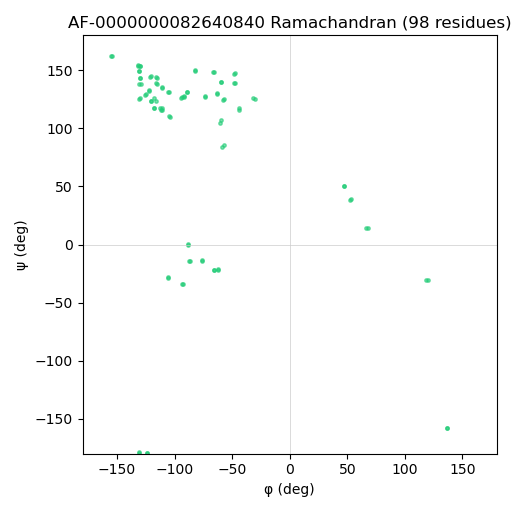02 O O . GLU B 1 51 ? -0.739 -10.164 -13.625 1 91.12 51 GLU B O 1
#

pLDDT: mean 92.56, std 11.34, range [47.81, 98.81]

Foldseek 3Di:
DPPPDFWDKWKDDPNHTCVPQWDWDDDPVDIDTGGPPDDPVNDDDMDIDTD/DPPPDFWDKWKDDPNHTCVPQWDWDDDPVDIDTGGPPDDPVNDDDMDIDTD

Radius of gyration: 13.98 Å; Cα contacts (8 Å, |Δi|>4): 192; chains: 2; bounding box: 26×46×34 Å

Nearest PDB structures (foldseek):
  2yd7-assembly2_B  TM=8.267E-01  e=3.209E-01  Homo sapiens
  8bw0-assembly1_C  TM=6.597E-01  e=5.875E-01  Homo sapiens
  8tku-assembly1_A  TM=6.828E-01  e=1.150E+00  Caenorhabditis elegans
  8tk9-assembly1_A  TM=7.113E-01  e=1.841E+00  Caenorhabditis elegans
  7yr5-assembly1_B  TM=4.955E-01  e=7.187E-01  Homo sapiens

Sequence (102 aa):
IKGRPTPEVTWTKDDVSLKGRASIENTDSFTLLIVTECTRYDAGKYIMTLEIKGRPTPEVTWTKDDVSLKGRASIENTDSFTLLIVTECTRYDAGKYIMTLE

InterPro domains:
  IPR013098 Immunoglobulin I-set [PF07679] (1-49)
  IPR013783 Immunoglobulin-like fold [G3DSA:2.60.40.10] (1-51)
  IPR036179 Immunoglobulin-like domain superfamily [SSF48726] (2-50)